Protein 8QTQ (pdb70)

Nearest PDB structures (foldseek):
  8qtq-assembly1_A  TM=9.210E-01  e=7.531E-05  synthetic construct
  4gwv-assembly1_A  TM=6.030E-01  e=1.404E-02  Homo sapiens
  7kkf-assembly1_A  TM=5.532E-01  e=3.356E-02  Saccharomyces cerevisiae
  8p4f-assembly1_O  TM=6.590E-01  e=4.285E-01  Homo sapiens
  8w8f-assembly1_b  TM=6.363E-01  e=5.239E-01  Homo sapiens

Radius of gyration: 8.98 Å; Cα contacts (8 Å, |Δi|>4): 57; chains: 1; bounding box: 25×16×12 Å

Sequence (34 aa):
PLPPGWEIRIESGSGRIYYYNSITKTTTWERPRLPLPPGWEIRIESGSGRIYYYNSITKTTTWERPRLPLPPGWEIRIESGSGRIYYYNSITKTTTWERPRLPLPPGWEIRIESGSGRIYYYNSITKTTTWERPRLPLPPGWEIRIESGSGRIYYYNSITKTTTWERPRL

Foldseek 3Di:
DPDPQWDWAAAPPVRAIWTARPVVRDTDHHDDPD

Solvent-accessible surface area: 2787 Å² total; per-residue (Å²): 74,126,64,152,14,34,83,111,117,113,33,98,72,51,48,124,82,31,45,94,11,77,114,98,154,64,56,29,139,15,107,31,181,144

Structure (mmCIF, N/CA/C/O backbone):
data_8QTQ
#
_entry.id   8QTQ
#
loop_
_atom_site.group_PDB
_atom_site.id
_atom_site.type_symbol
_atom_site.label_atom_id
_atom_site.label_alt_id
_atom_site.label_comp_id
_atom_site.label_asym_id
_atom_site.label_entity_id
_atom_site.label_seq_id
_atom_site.pdbx_PDB_ins_code
_atom_site.Cartn_x
_atom_site.Cartn_y
_atom_site.Cartn_z
_atom_site.occupancy
_atom_site.B_iso_or_equiv
_atom_site.auth_seq_id
_atom_site.auth_comp_id
_atom_site.auth_asym_id
_atom_site.auth_atom_id
_atom_site.pdbx_PDB_model_num
ATOM 1 N N . PRO A 1 1 ? 3.588 7.741 0.190 1.00 2.24 1 PRO A N 1
ATOM 2 C CA . PRO A 1 1 ? 4.486 8.186 -0.878 1.00 1.83 1 PRO A CA 1
ATOM 3 C C . PRO A 1 1 ? 4.437 7.186 -2.023 1.00 1.94 1 PRO A C 1
ATOM 4 O O . PRO A 1 1 ? 3.605 6.277 -2.016 1.00 2.71 1 PRO A O 1
ATOM 17 N N . LEU A 1 2 ? 5.360 7.309 -2.968 1.00 1.95 2 LEU A N 1
ATOM 18 C CA . LEU A 1 2 ? 5.421 6.383 -4.098 1.00 2.73 2 LEU A CA 1
ATOM 19 C C . LEU A 1 2 ? 6.837 6.212 -4.661 1.00 2.42 2 LEU A C 1
ATOM 20 O O . LEU A 1 2 ? 7.037 6.344 -5.867 1.00 2.80 2 LEU A O 1
ATOM 36 N N . PRO A 1 3 ? 7.849 5.921 -3.816 1.00 2.28 3 PRO A N 1
ATOM 37 C CA . PRO A 1 3 ? 9.188 5.611 -4.309 1.00 2.47 3 PRO A CA 1
ATOM 38 C C . PRO A 1 3 ? 9.215 4.202 -4.898 1.00 1.97 3 PRO A C 1
ATOM 39 O O . PRO A 1 3 ? 8.257 3.443 -4.716 1.00 2.29 3 PRO A O 1
ATOM 50 N N . PRO A 1 4 ? 10.300 3.817 -5.592 1.00 1.81 4 PRO A N 1
ATOM 51 C CA . PRO A 1 4 ? 10.436 2.473 -6.172 1.00 2.00 4 PRO A CA 1
ATOM 52 C C . PRO A 1 4 ? 10.617 1.381 -5.106 1.00 1.54 4 PRO A C 1
ATOM 53 O O . PRO A 1 4 ? 11.347 0.413 -5.314 1.00 2.26 4 PRO A O 1
ATOM 64 N N . GLY A 1 5 ? 9.930 1.542 -3.980 1.00 0.82 5 GLY A N 1
ATOM 65 C CA . GLY A 1 5 ? 9.999 0.574 -2.901 1.00 0.50 5 GLY A CA 1
ATOM 66 C C . GLY A 1 5 ? 8.637 0.001 -2.563 1.00 0.39 5 GLY A C 1
ATOM 67 O O . GLY A 1 5 ? 8.541 -1.041 -1.917 1.00 0.44 5 GLY A O 1
ATOM 71 N N . TRP A 1 6 ? 7.583 0.699 -2.969 1.00 0.43 6 TRP A N 1
ATOM 72 C CA . TRP A 1 6 ? 6.230 0.226 -2.747 1.00 0.37 6 TRP A CA 1
ATOM 73 C C . TRP A 1 6 ? 5.833 -0.732 -3.870 1.00 0.31 6 TRP A C 1
ATOM 74 O O . TRP A 1 6 ? 6.340 -0.629 -4.987 1.00 0.34 6 TRP A O 1
ATOM 95 N N . GLU A 1 7 ? 4.923 -1.644 -3.571 1.00 0.26 7 GLU A N 1
ATOM 96 C CA . GLU A 1 7 ? 4.439 -2.612 -4.547 1.00 0.26 7 GLU A CA 1
ATOM 97 C C . GLU A 1 7 ? 2.914 -2.552 -4.586 1.00 0.22 7 GLU A C 1
ATOM 98 O O . GLU A 1 7 ? 2.279 -2.263 -3.575 1.00 0.23 7 GLU A O 1
ATOM 110 N N . ILE A 1 8 ? 2.328 -2.833 -5.738 1.00 0.23 8 ILE A N 1
ATOM 111 C CA . ILE A 1 8 ? 0.892 -2.657 -5.913 1.00 0.23 8 ILE A CA 1
ATOM 112 C C . ILE A 1 8 ? 0.093 -3.890 -5.494 1.00 0.25 8 ILE A C 1
ATOM 113 O O . ILE A 1 8 ? 0.223 -4.970 -6.076 1.00 0.33 8 ILE A O 1
ATOM 129 N N . ARG A 1 9 ? -0.699 -3.725 -4.443 1.00 0.22 9 ARG A N 1
ATOM 130 C CA . ARG A 1 9 ? -1.619 -4.752 -3.972 1.00 0.28 9 ARG A CA 1
ATOM 131 C C . ARG A 1 9 ? -2.995 -4.131 -3.782 1.00 0.25 9 ARG A C 1
ATOM 132 O O . ARG A 1 9 ? -3.087 -2.986 -3.380 1.00 0.38 9 ARG A O 1
ATOM 153 N N . ILE A 1 10 ? -4.067 -4.850 -4.037 1.00 0.33 10 ILE A N 1
ATOM 154 C CA . ILE A 1 10 ? -5.379 -4.277 -3.784 1.00 0.33 10 ILE A CA 1
ATOM 155 C C . ILE A 1 10 ? -5.924 -4.854 -2.482 1.00 0.34 10 ILE A C 1
ATOM 156 O O . ILE A 1 10 ? -5.683 -6.024 -2.182 1.00 0.38 10 ILE A O 1
ATOM 172 N N . GLU A 1 11 ? -6.634 -4.047 -1.695 1.00 0.34 11 GLU A N 1
ATOM 173 C CA . GLU A 1 11 ? -7.176 -4.548 -0.445 1.00 0.40 11 GLU A CA 1
ATOM 174 C C . GLU A 1 11 ? -8.625 -4.982 -0.626 1.00 0.60 11 GLU A C 1
ATOM 175 O O . GLU A 1 11 ? -9.437 -4.272 -1.226 1.00 0.76 11 GLU A O 1
ATOM 187 N N . SER A 1 12 ? -8.931 -6.146 -0.088 1.00 0.74 12 SER A N 1
ATOM 188 C CA . SER A 1 12 ? -10.262 -6.717 -0.171 1.00 1.04 12 SER A CA 1
ATOM 189 C C . SER A 1 12 ? -11.147 -6.172 0.948 1.00 1.11 12 SER A C 1
ATOM 190 O O . SER A 1 12 ? -10.903 -6.424 2.130 1.00 1.84 12 SER A O 1
ATOM 198 N N . GLY A 1 13 ? -12.151 -5.400 0.570 1.00 1.38 13 GLY A N 1
ATOM 199 C CA . GLY A 1 13 ? -13.036 -4.800 1.544 1.00 1.98 13 GLY A CA 1
ATOM 200 C C . GLY A 1 13 ? -13.695 -3.567 0.986 1.00 1.63 13 GLY A C 1
ATOM 201 O O . GLY A 1 13 ? -14.885 -3.568 0.680 1.00 1.77 13 GLY A O 1
ATOM 205 N N . SER A 1 14 ? -12.915 -2.515 0.837 1.00 1.41 14 SER A N 1
ATOM 206 C CA . SER A 1 14 ? -13.410 -1.285 0.259 1.00 1.32 14 SER A CA 1
ATOM 207 C C . SER A 1 14 ? -13.205 -1.301 -1.247 1.00 1.13 14 SER A C 1
ATOM 208 O O . SER A 1 14 ? -13.962 -0.691 -2.000 1.00 1.30 14 SER A O 1
ATOM 216 N N . GLY A 1 15 ? -12.166 -2.010 -1.675 1.00 1.10 15 GLY A N 1
ATOM 217 C CA . GLY A 1 15 ? -11.878 -2.145 -3.089 1.00 1.26 15 GLY A CA 1
ATOM 218 C C . GLY A 1 15 ? -10.853 -1.150 -3.595 1.00 1.05 15 GLY A C 1
ATOM 219 O O . GLY A 1 15 ? -10.748 -0.929 -4.802 1.00 1.14 15 GLY A O 1
ATOM 223 N N . ARG A 1 16 ? -10.113 -0.516 -2.693 1.00 0.80 16 ARG A N 1
ATOM 224 C CA . ARG A 1 16 ? -9.083 0.420 -3.113 1.00 0.65 16 ARG A CA 1
ATOM 225 C C . ARG A 1 16 ? -7.736 -0.286 -3.155 1.00 0.48 16 ARG A C 1
ATOM 226 O O . ARG A 1 16 ? -7.508 -1.258 -2.428 1.00 0.48 16 ARG A O 1
ATOM 247 N N . ILE A 1 17 ? -6.852 0.191 -4.012 1.00 0.44 17 ILE A N 1
ATOM 248 C CA . ILE A 1 17 ? -5.531 -0.392 -4.142 1.00 0.31 17 ILE A CA 1
ATOM 249 C C . ILE A 1 17 ? -4.593 0.207 -3.095 1.00 0.21 17 ILE A C 1
ATOM 250 O O . ILE A 1 17 ? -4.694 1.388 -2.766 1.00 0.29 17 ILE A O 1
ATOM 266 N N . TYR A 1 18 ? -3.697 -0.615 -2.567 1.00 0.13 18 TYR A N 1
ATOM 267 C CA . TYR A 1 18 ? -2.721 -0.177 -1.586 1.00 0.11 18 TYR A CA 1
ATOM 268 C C . TYR A 1 18 ? -1.330 -0.601 -2.011 1.00 0.11 18 TYR A C 1
ATOM 269 O O . TYR A 1 18 ? -1.148 -1.252 -3.040 1.00 0.12 18 TYR A O 1
ATOM 287 N N . TYR A 1 19 ? -0.343 -0.177 -1.257 1.00 0.16 19 TYR A N 1
ATOM 288 C CA . TYR A 1 19 ? 1.029 -0.457 -1.606 1.00 0.19 19 TYR A CA 1
ATOM 289 C C . TYR A 1 19 ? 1.731 -1.192 -0.476 1.00 0.20 19 TYR A C 1
ATOM 290 O O . TYR A 1 19 ? 1.395 -1.023 0.698 1.00 0.21 19 TYR A O 1
ATOM 308 N N . TYR A 1 20 ? 2.665 -2.052 -0.853 1.00 0.21 20 TYR A N 1
ATOM 309 C CA . TYR A 1 20 ? 3.415 -2.866 0.094 1.00 0.21 20 TYR A CA 1
ATOM 310 C C . TYR A 1 20 ? 4.899 -2.526 -0.020 1.00 0.22 20 TYR A C 1
ATOM 311 O O . TYR A 1 20 ? 5.493 -2.658 -1.087 1.00 0.28 20 TYR A O 1
ATOM 329 N N . ASN A 1 21 ? 5.491 -2.082 1.074 1.00 0.22 21 ASN A N 1
ATOM 330 C CA . ASN A 1 21 ? 6.901 -1.724 1.070 1.00 0.25 21 ASN A CA 1
ATOM 331 C C . ASN A 1 21 ? 7.706 -2.858 1.673 1.00 0.21 21 ASN A C 1
ATOM 332 O O . ASN A 1 21 ? 7.781 -2.993 2.894 1.00 0.31 21 ASN A O 1
ATOM 343 N N . SER A 1 22 ? 8.294 -3.681 0.822 1.00 0.33 22 SER A N 1
ATOM 344 C CA . SER A 1 22 ? 9.040 -4.850 1.277 1.00 0.44 22 SER A CA 1
ATOM 345 C C . SER A 1 22 ? 10.389 -4.459 1.890 1.00 0.44 22 SER A C 1
ATOM 346 O O . SER A 1 22 ? 11.068 -5.290 2.493 1.00 0.68 22 SER A O 1
ATOM 354 N N . ILE A 1 23 ? 10.767 -3.190 1.749 1.00 0.38 23 ILE A N 1
ATOM 355 C CA . ILE A 1 23 ? 12.032 -2.705 2.295 1.00 0.43 23 ILE A CA 1
ATOM 356 C C . ILE A 1 23 ? 11.941 -2.584 3.808 1.00 0.46 23 ILE A C 1
ATOM 357 O O . ILE A 1 23 ? 12.623 -3.297 4.543 1.00 0.58 23 ILE A O 1
ATOM 373 N N . THR A 1 24 ? 11.052 -1.709 4.259 1.00 0.50 24 THR A N 1
ATOM 374 C CA . THR A 1 24 ? 10.847 -1.471 5.677 1.00 0.67 24 THR A CA 1
ATOM 375 C C . THR A 1 24 ? 9.785 -2.418 6.223 1.00 0.57 24 THR A C 1
ATOM 376 O O . THR A 1 24 ? 9.478 -2.398 7.416 1.00 0.73 24 THR A O 1
ATOM 387 N N . LYS A 1 25 ? 9.198 -3.204 5.319 1.00 0.39 25 LYS A N 1
ATOM 388 C CA . LYS A 1 25 ? 8.150 -4.1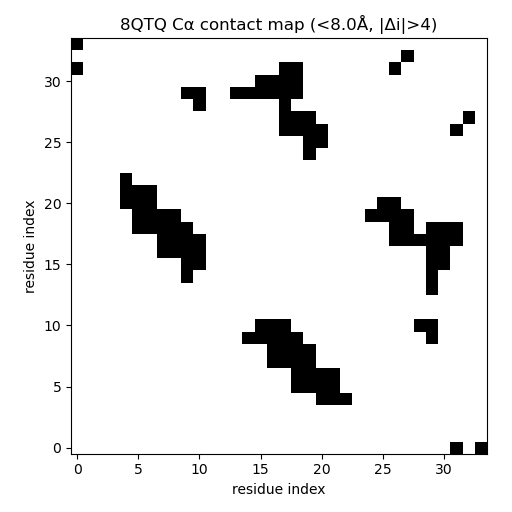76 5.661 1.00 0.41 25 LYS A CA 1
ATOM 389 C C . LYS A 1 25 ? 6.867 -3.469 6.097 1.00 0.38 25 LYS A C 1
ATOM 390 O O . LYS A 1 25 ? 6.046 -4.033 6.824 1.00 0.49 25 LYS A O 1
ATOM 409 N N . THR A 1 26 ? 6.667 -2.261 5.592 1.00 0.32 26 THR A N 1
ATOM 410 C CA . THR A 1 26 ? 5.488 -1.487 5.926 1.00 0.35 26 THR A CA 1
ATOM 411 C C . THR A 1 26 ? 4.407 -1.691 4.868 1.00 0.28 26 THR A C 1
ATOM 412 O O . THR A 1 26 ? 4.694 -1.735 3.673 1.00 0.30 26 THR A O 1
ATOM 423 N N . THR A 1 27 ? 3.172 -1.835 5.319 1.00 0.26 27 THR A N 1
ATOM 424 C CA . THR A 1 27 ? 2.035 -2.032 4.430 1.00 0.22 27 THR A CA 1
ATOM 425 C C . THR A 1 27 ? 0.835 -1.265 4.991 1.00 0.22 27 THR A C 1
ATOM 426 O O . THR A 1 27 ? 0.830 -0.929 6.176 1.00 0.28 27 THR A O 1
ATOM 437 N N . THR A 1 28 ? -0.151 -0.944 4.158 1.00 0.22 28 THR A N 1
ATOM 438 C CA . THR A 1 28 ? -1.283 -0.157 4.630 1.00 0.24 28 THR A CA 1
ATOM 439 C C . THR A 1 28 ? -2.573 -0.378 3.827 1.00 0.31 28 THR A C 1
ATOM 440 O O . THR A 1 28 ? -2.589 -0.227 2.614 1.00 0.64 28 THR A O 1
ATOM 451 N N . TRP A 1 29 ? -3.593 -0.878 4.532 1.00 0.28 29 TRP A N 1
ATOM 452 C CA . TRP A 1 29 ? -4.962 -1.010 4.035 1.00 0.43 29 TRP A CA 1
ATOM 453 C C . TRP A 1 29 ? -5.361 0.137 3.109 1.00 0.29 29 TRP A C 1
ATOM 454 O O . TRP A 1 29 ? -5.457 1.279 3.555 1.00 0.33 29 TRP A O 1
ATOM 475 N N . GLU A 1 30 ? -5.659 -0.210 1.853 1.00 0.28 30 GLU A N 1
ATOM 476 C CA . GLU A 1 30 ? -6.077 0.736 0.805 1.00 0.33 30 GLU A CA 1
ATOM 477 C C . GLU A 1 30 ? -5.275 2.059 0.801 1.00 0.42 30 GLU A C 1
ATOM 478 O O . GLU A 1 30 ? -5.543 2.983 1.576 1.00 1.08 30 GLU A O 1
ATOM 490 N N . ARG A 1 31 ? -4.370 2.177 -0.182 1.00 0.35 31 ARG A N 1
ATOM 491 C CA . ARG A 1 31 ? -3.504 3.347 -0.342 1.00 0.39 31 ARG A CA 1
ATOM 492 C C . ARG A 1 31 ? -2.607 3.599 0.883 1.00 0.55 31 ARG A C 1
ATOM 493 O O . ARG A 1 31 ? -2.827 3.046 1.957 1.00 0.99 31 ARG A O 1
ATOM 514 N N . PRO A 1 32 ? -1.532 4.387 0.718 1.00 0.40 32 PRO A N 1
ATOM 515 C CA . PRO A 1 32 ? -0.656 4.760 1.815 1.00 0.53 32 PRO A CA 1
ATOM 516 C C . PRO A 1 32 ? -1.157 6.029 2.497 1.00 0.49 32 PRO A C 1
ATOM 517 O O . PRO A 1 32 ? -1.310 7.065 1.855 1.00 0.80 32 PRO A O 1
ATOM 528 N N . ARG A 1 33 ? -1.405 5.952 3.798 1.00 0.99 33 ARG A N 1
ATOM 529 C CA . ARG A 1 33 ? -1.955 7.082 4.544 1.00 1.21 33 ARG A CA 1
ATOM 530 C C . ARG A 1 33 ? -0.858 8.082 4.927 1.00 1.62 33 ARG A C 1
ATOM 531 O O . ARG A 1 33 ? -1.000 8.859 5.875 1.00 1.98 33 ARG A O 1
ATOM 552 N N . LEU A 1 34 ? 0.195 8.113 4.128 1.00 2.23 34 LEU A N 1
ATOM 553 C CA . LEU A 1 34 ? 1.320 9.003 4.371 1.00 3.33 34 LEU A CA 1
ATOM 554 C C . LEU A 1 34 ? 1.811 9.584 3.050 1.00 4.07 34 LEU A C 1
ATOM 555 O O . LEU A 1 34 ? 1.883 10.823 2.936 1.00 4.60 34 LEU A O 1
ATOM 571 N N . PRO A 1 1 ? 2.751 6.289 -1.529 1.00 2.24 1 PRO A N 2
ATOM 572 C CA . PRO A 1 1 ? 3.866 6.561 -2.455 1.00 1.83 1 PRO A CA 2
ATOM 573 C C . PRO A 1 1 ? 4.152 5.323 -3.291 1.00 1.94 1 PRO A C 2
ATOM 574 O O . PRO A 1 1 ? 3.333 4.407 -3.347 1.00 2.71 1 PRO A O 2
ATOM 587 N N . LEU A 1 2 ? 5.339 5.278 -3.880 1.00 1.95 2 LEU A N 2
ATOM 588 C CA . LEU A 1 2 ? 5.742 4.166 -4.742 1.00 2.73 2 LEU A CA 2
ATOM 589 C C . LEU A 1 2 ? 7.275 4.028 -4.795 1.00 2.42 2 LEU A C 2
ATOM 590 O O . LEU A 1 2 ? 7.804 2.936 -4.574 1.00 2.80 2 LEU A O 2
ATOM 606 N N . PRO A 1 3 ? 8.007 5.143 -5.050 1.00 2.28 3 PRO A N 2
ATOM 607 C CA . PRO A 1 3 ? 9.483 5.188 -5.139 1.00 2.47 3 PRO A CA 2
ATOM 608 C C . PRO A 1 3 ? 10.259 4.291 -4.147 1.00 1.97 3 PRO A C 2
ATOM 609 O O . PRO A 1 3 ? 11.131 3.534 -4.580 1.00 2.29 3 PRO A O 2
ATOM 620 N N . PRO A 1 4 ? 9.983 4.345 -2.817 1.00 1.81 4 PRO A N 2
ATOM 621 C CA . PRO A 1 4 ? 10.771 3.601 -1.811 1.00 2.00 4 PRO A CA 2
ATOM 622 C C . PRO A 1 4 ? 10.567 2.086 -1.822 1.00 1.54 4 PRO A C 2
ATOM 623 O O . PRO A 1 4 ? 10.793 1.422 -0.812 1.00 2.26 4 PRO A O 2
ATOM 634 N N . GLY A 1 5 ? 10.165 1.538 -2.955 1.00 0.82 5 GLY A N 2
ATOM 635 C CA . GLY A 1 5 ? 10.011 0.103 -3.059 1.00 0.50 5 GLY A CA 2
ATOM 636 C C . GLY A 1 5 ? 8.607 -0.362 -2.766 1.00 0.39 5 GLY A C 2
ATOM 637 O O . GLY A 1 5 ? 8.402 -1.500 -2.336 1.00 0.44 5 GLY A O 2
ATOM 641 N N . TRP A 1 6 ? 7.649 0.533 -2.934 1.00 0.43 6 TRP A N 2
ATOM 642 C CA . TRP A 1 6 ? 6.248 0.186 -2.763 1.00 0.37 6 TRP A CA 2
ATOM 643 C C . TRP A 1 6 ? 5.797 -0.722 -3.918 1.00 0.31 6 TRP A C 2
ATOM 644 O O . TRP A 1 6 ? 6.291 -0.602 -5.039 1.00 0.34 6 TRP A O 2
ATOM 665 N N . GLU A 1 7 ? 4.859 -1.618 -3.640 1.00 0.26 7 GLU A N 2
ATOM 666 C CA . GLU A 1 7 ? 4.347 -2.550 -4.646 1.00 0.26 7 GLU A CA 2
ATOM 667 C C . GLU A 1 7 ? 2.826 -2.451 -4.715 1.00 0.22 7 GLU A C 2
ATOM 668 O O . GLU A 1 7 ? 2.188 -2.125 -3.720 1.00 0.23 7 GLU A O 2
ATOM 680 N N . ILE A 1 8 ? 2.240 -2.761 -5.870 1.00 0.23 8 ILE A N 2
ATOM 681 C CA . ILE A 1 8 ? 0.801 -2.579 -6.058 1.00 0.23 8 ILE A CA 2
ATOM 682 C C . ILE A 1 8 ? 0.007 -3.822 -5.642 1.00 0.25 8 ILE A C 2
ATOM 683 O O . ILE A 1 8 ? 0.108 -4.882 -6.266 1.00 0.33 8 ILE A O 2
ATOM 699 N N . ARG A 1 9 ? -0.771 -3.682 -4.575 1.00 0.22 9 ARG A N 2
ATOM 700 C CA . ARG A 1 9 ? -1.676 -4.732 -4.111 1.00 0.28 9 ARG A CA 2
ATOM 701 C C . ARG A 1 9 ? -3.052 -4.118 -3.863 1.00 0.25 9 ARG A C 2
ATOM 702 O O . ARG A 1 9 ? -3.164 -2.910 -3.771 1.00 0.38 9 ARG A O 2
ATOM 723 N N . ILE A 1 10 ? -4.107 -4.906 -3.757 1.00 0.33 10 ILE A N 2
ATOM 724 C CA . ILE A 1 10 ? -5.433 -4.309 -3.600 1.00 0.33 10 ILE A CA 2
ATOM 725 C C . ILE A 1 10 ? -6.083 -4.731 -2.278 1.00 0.34 10 ILE A C 2
ATOM 726 O O . ILE A 1 10 ? -5.870 -5.847 -1.804 1.00 0.38 10 ILE A O 2
ATOM 742 N N . GLU A 1 11 ? -6.856 -3.824 -1.668 1.00 0.34 11 GLU A N 2
ATOM 743 C CA . GLU A 1 11 ? -7.573 -4.138 -0.436 1.00 0.40 11 GLU A CA 2
ATOM 744 C C . GLU A 1 11 ? -9.051 -4.322 -0.763 1.00 0.60 11 GLU A C 2
ATOM 745 O O . GLU A 1 11 ? -9.719 -3.393 -1.222 1.00 0.76 11 GLU A O 2
ATOM 757 N N . SER A 1 12 ? -9.565 -5.503 -0.458 1.00 0.74 12 SER A N 2
ATOM 758 C CA . SER A 1 12 ? -10.936 -5.859 -0.793 1.00 1.04 12 SER A CA 2
ATOM 759 C C . SER A 1 12 ? -11.923 -5.254 0.205 1.00 1.11 12 SER A C 2
ATOM 760 O O . SER A 1 12 ? -13.131 -5.221 -0.042 1.00 1.84 12 SER A O 2
ATOM 768 N N . GLY A 1 13 ? -11.401 -4.787 1.335 1.00 1.38 13 GLY A N 2
ATOM 769 C CA . GLY A 1 13 ? -12.240 -4.180 2.353 1.00 1.98 13 GLY A CA 2
ATOM 770 C C . GLY A 1 13 ? -12.794 -2.833 1.932 1.00 1.63 13 GLY A C 2
ATOM 771 O O . GLY A 1 13 ? -14.009 -2.658 1.811 1.00 1.77 13 GLY A O 2
ATOM 775 N N . SER A 1 14 ? -11.901 -1.881 1.707 1.00 1.41 14 SER A N 2
ATOM 776 C CA . SER A 1 14 ? -12.293 -0.531 1.328 1.00 1.32 14 SER A CA 2
ATOM 777 C C . SER A 1 14 ? -12.486 -0.432 -0.181 1.00 1.13 14 SER A C 2
ATOM 778 O O . SER A 1 14 ? -13.129 0.490 -0.683 1.00 1.30 14 SER A O 2
ATOM 786 N N . GLY A 1 15 ? -11.925 -1.386 -0.904 1.00 1.10 15 GLY A N 2
ATOM 787 C CA . GLY A 1 15 ? -12.042 -1.380 -2.351 1.00 1.26 15 GLY A CA 2
ATOM 788 C C . GLY A 1 15 ? -10.987 -0.519 -3.024 1.00 1.05 15 GLY A C 2
ATOM 789 O O . GLY A 1 15 ? -10.988 -0.371 -4.247 1.00 1.14 15 GLY A O 2
ATOM 793 N N . ARG A 1 16 ? -10.107 0.083 -2.231 1.00 0.80 16 ARG A N 2
ATOM 794 C CA . ARG A 1 16 ? -9.031 0.894 -2.777 1.00 0.65 16 ARG A CA 2
ATOM 795 C C . ARG A 1 16 ? -7.768 0.048 -2.924 1.00 0.48 16 ARG A C 2
ATOM 796 O O . ARG A 1 16 ? -7.591 -0.949 -2.219 1.00 0.48 16 ARG A O 2
ATOM 817 N N . ILE A 1 17 ? -6.908 0.427 -3.854 1.00 0.44 17 ILE A N 2
ATOM 818 C CA . ILE A 1 17 ? -5.657 -0.281 -4.068 1.00 0.31 17 ILE A CA 2
ATOM 819 C C . ILE A 1 17 ? -4.614 0.239 -3.087 1.00 0.21 17 ILE A C 2
ATOM 820 O O . ILE A 1 17 ? -4.588 1.432 -2.796 1.00 0.29 17 ILE A O 2
ATOM 836 N N . TYR A 1 18 ? -3.757 -0.647 -2.595 1.00 0.13 18 TYR A N 2
ATOM 837 C CA . TYR A 1 18 ? -2.744 -0.266 -1.626 1.00 0.11 18 TYR A CA 2
ATOM 838 C C . TYR A 1 18 ? -1.363 -0.665 -2.090 1.00 0.11 18 TYR A C 2
ATOM 839 O O . TYR A 1 18 ? -1.193 -1.302 -3.127 1.00 0.12 18 TYR A O 2
ATOM 857 N N . TYR A 1 19 ? -0.376 -0.260 -1.324 1.00 0.16 19 TYR A N 2
ATOM 858 C CA . TYR A 1 19 ? 0.994 -0.501 -1.683 1.00 0.19 19 TYR A CA 2
ATOM 859 C C . TYR A 1 19 ? 1.698 -1.251 -0.554 1.00 0.20 19 TYR A C 2
ATOM 860 O O . TYR A 1 19 ? 1.390 -1.044 0.622 1.00 0.21 19 TYR A O 2
ATOM 878 N N . TYR A 1 20 ? 2.593 -2.156 -0.923 1.00 0.21 20 TYR A N 2
ATOM 879 C CA . TYR A 1 20 ? 3.323 -2.971 0.042 1.00 0.21 20 TYR A CA 2
ATOM 880 C C . TYR A 1 20 ? 4.808 -2.677 -0.078 1.00 0.22 20 TYR A C 2
ATOM 881 O O . TYR A 1 20 ? 5.381 -2.764 -1.159 1.00 0.28 20 TYR A O 2
ATOM 899 N N . ASN A 1 21 ? 5.430 -2.296 1.024 1.00 0.22 21 ASN A N 2
ATOM 900 C CA . ASN A 1 21 ? 6.842 -1.964 1.002 1.00 0.25 21 ASN A CA 2
ATOM 901 C C . ASN A 1 21 ? 7.674 -3.104 1.574 1.00 0.21 21 ASN A C 2
ATOM 902 O O . ASN A 1 21 ? 7.533 -3.464 2.743 1.00 0.31 21 ASN A O 2
ATOM 913 N N . SER A 1 22 ? 8.561 -3.650 0.754 1.00 0.33 22 SER A N 2
ATOM 914 C CA . SER A 1 22 ? 9.387 -4.781 1.158 1.00 0.44 22 SER A CA 2
ATOM 915 C C . SER A 1 22 ? 10.691 -4.325 1.815 1.00 0.44 22 SER A C 2
ATOM 916 O O . SER A 1 22 ? 11.462 -5.141 2.323 1.00 0.68 22 SER A O 2
ATOM 924 N N . ILE A 1 23 ? 10.928 -3.023 1.809 1.00 0.38 23 ILE A N 2
ATOM 925 C CA . ILE A 1 23 ? 12.132 -2.456 2.392 1.00 0.43 23 ILE A CA 2
ATOM 926 C C . ILE A 1 23 ? 11.946 -2.212 3.886 1.00 0.46 23 ILE A C 2
ATOM 927 O O . ILE A 1 23 ? 12.682 -2.756 4.711 1.00 0.58 23 ILE A O 2
ATOM 943 N N . THR A 1 24 ? 10.941 -1.416 4.230 1.00 0.50 24 THR A N 2
ATOM 944 C CA . THR A 1 24 ? 10.664 -1.095 5.621 1.00 0.67 24 THR A CA 2
ATOM 945 C C . THR A 1 24 ? 9.696 -2.106 6.237 1.00 0.57 24 THR A C 2
ATOM 946 O O . THR A 1 24 ? 9.423 -2.063 7.439 1.00 0.73 24 THR A O 2
ATOM 957 N N . LYS A 1 25 ? 9.171 -3.007 5.395 1.00 0.39 25 LYS A N 2
ATOM 958 C CA . LYS A 1 25 ? 8.250 -4.059 5.836 1.00 0.41 25 LYS A CA 2
ATOM 959 C C . LYS A 1 25 ? 6.949 -3.466 6.374 1.00 0.38 25 LYS A C 2
ATOM 960 O O . LYS A 1 25 ? 6.189 -4.134 7.075 1.00 0.49 25 LYS A O 2
ATOM 979 N N . THR A 1 26 ? 6.679 -2.224 6.005 1.00 0.32 26 THR A N 2
ATOM 980 C CA . THR A 1 26 ? 5.470 -1.548 6.434 1.00 0.35 26 THR A CA 2
ATOM 981 C C . THR A 1 26 ? 4.428 -1.620 5.325 1.00 0.28 26 T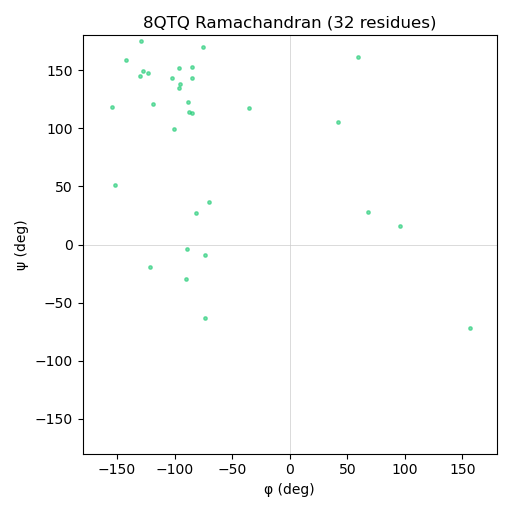HR A C 2
ATOM 982 O O . THR A 1 26 ? 4.756 -1.504 4.143 1.00 0.30 26 THR A O 2
ATOM 993 N N . THR A 1 27 ? 3.191 -1.868 5.701 1.00 0.26 27 THR A N 2
ATOM 994 C CA . THR A 1 27 ? 2.115 -1.974 4.742 1.00 0.22 27 THR A CA 2
ATOM 995 C C . THR A 1 27 ? 0.837 -1.410 5.340 1.00 0.22 27 THR A C 2
ATOM 996 O O . THR A 1 27 ? 0.702 -1.318 6.561 1.00 0.28 27 THR A O 2
ATOM 1007 N N . THR A 1 28 ? -0.040 -0.940 4.478 1.00 0.22 28 THR A N 2
ATOM 1008 C CA . THR A 1 28 ? -1.301 -0.374 4.901 1.00 0.24 28 THR A CA 2
ATOM 1009 C C . THR A 1 28 ? -2.364 -0.708 3.872 1.00 0.31 28 THR A C 2
ATOM 1010 O O . THR A 1 28 ? -2.104 -0.617 2.676 1.00 0.64 28 THR A O 2
ATOM 1021 N N . TRP A 1 29 ? -3.510 -1.208 4.319 1.00 0.28 29 TRP A N 2
ATOM 1022 C CA . TRP A 1 29 ? -4.578 -1.524 3.401 1.00 0.43 29 TRP A CA 2
ATOM 1023 C C . TRP A 1 29 ? -5.099 -0.242 2.761 1.00 0.29 29 TRP A C 2
ATOM 1024 O O . TRP A 1 29 ? -5.178 0.801 3.418 1.00 0.33 29 TRP A O 2
ATOM 1045 N N . GLU A 1 30 ? -5.400 -0.346 1.465 1.00 0.28 30 GLU A N 2
ATOM 1046 C CA . GLU A 1 30 ? -5.753 0.778 0.587 1.00 0.33 30 GLU A CA 2
ATOM 1047 C C . GLU A 1 30 ? -4.664 1.868 0.605 1.00 0.42 30 GLU A C 2
ATOM 1048 O O . GLU A 1 30 ? -3.731 1.817 1.407 1.00 1.08 30 GLU A O 2
ATOM 1060 N N . ARG A 1 31 ? -4.697 2.715 -0.422 1.00 0.35 31 ARG A N 2
ATOM 1061 C CA . ARG A 1 31 ? -3.743 3.817 -0.604 1.00 0.39 31 ARG A CA 2
ATOM 1062 C C . ARG A 1 31 ? -3.200 4.386 0.713 1.00 0.55 31 ARG A C 2
ATOM 1063 O O . ARG A 1 31 ? -3.951 4.929 1.533 1.00 0.99 31 ARG A O 2
ATOM 1084 N N . PRO A 1 32 ? -1.866 4.257 0.908 1.00 0.40 32 PRO A N 2
ATOM 1085 C CA . PRO A 1 32 ? -1.154 4.760 2.087 1.00 0.53 32 PRO A CA 2
ATOM 1086 C C . PRO A 1 32 ? -1.433 6.236 2.330 1.00 0.49 32 PRO A C 2
ATOM 1087 O O . PRO A 1 32 ? -1.363 7.057 1.416 1.00 0.80 32 PRO A O 2
ATOM 1098 N N . ARG A 1 33 ? -1.741 6.566 3.574 1.00 0.99 33 ARG A N 2
ATOM 1099 C CA . ARG A 1 33 ? -2.054 7.939 3.955 1.00 1.21 33 ARG A CA 2
ATOM 1100 C C . ARG A 1 33 ? -0.775 8.718 4.273 1.00 1.62 33 ARG A C 2
ATOM 1101 O O . ARG A 1 33 ? -0.755 9.594 5.138 1.00 1.98 33 ARG A O 2
ATOM 1122 N N . LEU A 1 34 ? 0.269 8.424 3.515 1.00 2.23 34 LEU A N 2
ATOM 1123 C CA . LEU A 1 34 ? 1.567 9.053 3.683 1.00 3.33 34 LEU A CA 2
ATOM 1124 C C . LEU A 1 34 ? 2.241 9.149 2.320 1.00 4.07 34 LEU A C 2
ATOM 1125 O O . LEU A 1 34 ? 2.010 8.236 1.496 1.00 4.60 34 LEU A O 2
ATOM 1141 N N . PRO A 1 1 ? 4.746 7.984 -3.454 1.00 2.24 1 PRO A N 3
ATOM 11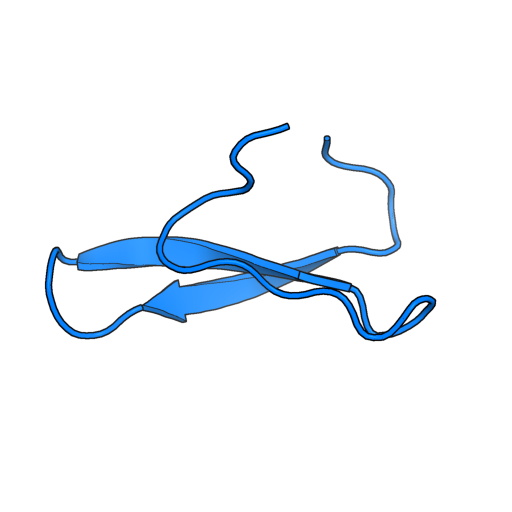42 C CA . PRO A 1 1 ? 5.620 8.155 -2.271 1.00 1.83 1 PRO A CA 3
ATOM 1143 C C . PRO A 1 1 ? 7.025 7.608 -2.535 1.00 1.94 1 PRO A C 3
ATOM 1144 O O . PRO A 1 1 ? 7.965 8.366 -2.761 1.00 2.71 1 PRO A O 3
ATOM 1157 N N . LEU A 1 2 ? 7.163 6.287 -2.506 1.00 1.95 2 LEU A N 3
ATOM 1158 C CA . LEU A 1 2 ? 8.452 5.650 -2.754 1.00 2.73 2 LEU A CA 3
ATOM 1159 C C . LEU A 1 2 ? 8.240 4.339 -3.511 1.00 2.42 2 LEU A C 3
ATOM 1160 O O . LEU A 1 2 ? 8.346 3.253 -2.939 1.00 2.80 2 LEU A O 3
ATOM 1176 N N . PRO A 1 3 ? 7.873 4.433 -4.795 1.00 2.28 3 PRO A N 3
ATOM 1177 C CA . PRO A 1 3 ? 7.577 3.269 -5.657 1.00 2.47 3 PRO A CA 3
ATOM 1178 C C . PRO A 1 3 ? 8.677 2.192 -5.714 1.00 1.97 3 PRO A C 3
ATOM 1179 O O . PRO A 1 3 ? 8.345 1.016 -5.815 1.00 2.29 3 PRO A O 3
ATOM 1190 N N . PRO A 1 4 ? 9.993 2.533 -5.662 1.00 1.81 4 PRO A N 3
ATOM 1191 C CA . PRO A 1 4 ? 11.053 1.511 -5.631 1.00 2.00 4 PRO A CA 3
ATOM 1192 C C . PRO A 1 4 ? 10.962 0.610 -4.401 1.00 1.54 4 PRO A C 3
ATOM 1193 O O . PRO A 1 4 ? 11.675 -0.389 -4.289 1.00 2.26 4 PRO A O 3
ATOM 1204 N N . GLY A 1 5 ? 10.082 0.9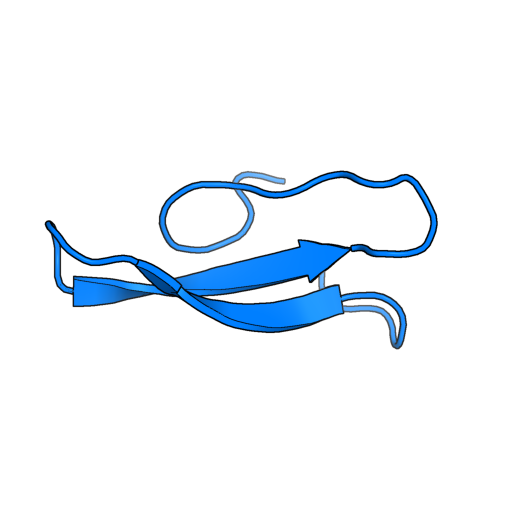69 -3.485 1.00 0.82 5 GLY A N 3
ATOM 1205 C CA . GLY A 1 5 ? 9.881 0.174 -2.295 1.00 0.50 5 GLY A CA 3
ATOM 1206 C C . GLY A 1 5 ? 8.463 -0.350 -2.198 1.00 0.39 5 GLY A C 3
ATOM 1207 O O . GLY A 1 5 ? 8.218 -1.372 -1.560 1.00 0.44 5 GLY A O 3
ATOM 1211 N N . TRP A 1 6 ? 7.534 0.355 -2.835 1.00 0.43 6 TRP A N 3
ATOM 1212 C CA . TRP A 1 6 ? 6.128 -0.023 -2.826 1.00 0.37 6 TRP A CA 3
ATOM 1213 C C . TRP A 1 6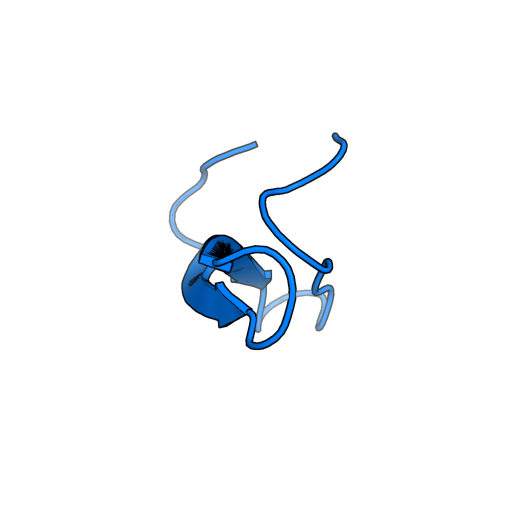 ? 5.810 -1.018 -3.941 1.00 0.31 6 TRP A C 3
ATOM 1214 O O . TRP A 1 6 ? 6.394 -0.967 -5.019 1.00 0.34 6 TRP A O 3
ATOM 1235 N N . GLU A 1 7 ? 4.879 -1.919 -3.666 1.00 0.26 7 GLU A N 3
ATOM 1236 C CA . GLU A 1 7 ? 4.390 -2.859 -4.663 1.00 0.26 7 GLU A CA 3
ATOM 1237 C C . GLU A 1 7 ? 2.873 -2.786 -4.697 1.00 0.22 7 GLU A C 3
ATOM 1238 O O . GLU A 1 7 ? 2.246 -2.469 -3.686 1.00 0.23 7 GLU A O 3
ATOM 1250 N N . ILE A 1 8 ? 2.282 -3.106 -5.833 1.00 0.23 8 ILE A N 3
ATOM 1251 C CA . ILE A 1 8 ? 0.849 -2.910 -6.008 1.00 0.23 8 ILE A CA 3
ATOM 1252 C C . ILE A 1 8 ? 0.016 -4.097 -5.519 1.00 0.25 8 ILE A C 3
ATOM 1253 O O . ILE A 1 8 ? 0.070 -5.190 -6.082 1.00 0.33 8 ILE A O 3
ATOM 1269 N N . ARG A 1 9 ? -0.779 -3.848 -4.481 1.00 0.22 9 ARG A N 3
ATOM 1270 C CA . ARG A 1 9 ? -1.717 -4.826 -3.932 1.00 0.28 9 ARG A CA 3
ATOM 1271 C C . ARG A 1 9 ? -3.096 -4.166 -3.869 1.00 0.25 9 ARG A C 3
ATOM 1272 O O . ARG A 1 9 ? -3.190 -2.948 -3.938 1.00 0.38 9 ARG A O 3
ATOM 1293 N N . ILE A 1 10 ? -4.170 -4.925 -3.735 1.00 0.33 10 ILE A N 3
ATOM 1294 C CA . ILE A 1 10 ? -5.486 -4.296 -3.671 1.00 0.33 10 ILE A CA 3
ATOM 1295 C C . ILE A 1 10 ? -6.212 -4.635 -2.371 1.00 0.34 10 ILE A C 3
ATOM 1296 O O . ILE A 1 10 ? -6.055 -5.732 -1.834 1.00 0.38 10 ILE A O 3
ATOM 1312 N N . GLU A 1 11 ? -6.974 -3.671 -1.846 1.00 0.34 11 GLU A N 3
ATOM 1313 C CA . GLU A 1 11 ? -7.803 -3.905 -0.674 1.00 0.40 11 GLU A CA 3
ATOM 1314 C C . GLU A 1 11 ? -9.258 -4.004 -1.114 1.00 0.60 11 GLU A C 3
ATOM 1315 O O . GLU A 1 11 ? -9.800 -3.069 -1.704 1.00 0.76 11 GLU A O 3
ATOM 1327 N N . SER A 1 12 ? -9.891 -5.120 -0.798 1.00 0.74 12 SER A N 3
ATOM 1328 C CA . SER A 1 12 ? -11.257 -5.369 -1.236 1.00 1.04 12 SER A CA 3
ATOM 1329 C C . SER A 1 12 ? -12.267 -4.782 -0.257 1.00 1.11 12 SER A C 3
ATOM 1330 O O . SER A 1 12 ? -13.443 -4.624 -0.591 1.00 1.84 12 SER A O 3
ATOM 1338 N N . GLY A 1 13 ? -11.810 -4.485 0.953 1.00 1.38 13 GLY A N 3
ATOM 1339 C CA . GLY A 1 13 ? -12.679 -3.902 1.952 1.00 1.98 13 GLY A CA 3
ATOM 1340 C C . GLY A 1 13 ? -13.323 -2.618 1.479 1.00 1.63 13 GLY A C 3
ATOM 1341 O O . GLY A 1 13 ? -14.530 -2.568 1.222 1.00 1.77 13 GLY A O 3
ATOM 1345 N N . SER A 1 14 ? -12.519 -1.582 1.327 1.00 1.41 14 SER A N 3
ATOM 1346 C CA . SER A 1 14 ? -13.022 -0.303 0.864 1.00 1.32 14 SER A CA 3
ATOM 1347 C C . SER A 1 14 ? -12.990 -0.234 -0.656 1.00 1.13 14 SER A C 3
ATOM 1348 O O . SER A 1 14 ? -13.710 0.558 -1.267 1.00 1.30 14 SER A O 3
ATOM 1356 N N . GLY A 1 15 ? -12.148 -1.062 -1.266 1.00 1.10 15 GLY A N 3
ATOM 1357 C CA . GLY A 1 15 ? -12.074 -1.107 -2.714 1.00 1.26 15 GLY A CA 3
ATOM 1358 C C . GLY A 1 15 ? -10.928 -0.295 -3.294 1.00 1.05 15 GLY A C 3
ATOM 1359 O O . GLY A 1 15 ? -10.758 -0.246 -4.512 1.00 1.14 15 GLY A O 3
ATOM 1363 N N . ARG A 1 16 ? -10.137 0.348 -2.444 1.00 0.80 16 ARG A N 3
ATOM 1364 C CA . ARG A 1 16 ? -9.020 1.134 -2.937 1.00 0.65 16 ARG A CA 3
ATOM 1365 C C . ARG A 1 16 ? -7.760 0.273 -2.979 1.00 0.48 16 ARG A C 3
ATOM 1366 O O . ARG A 1 16 ? -7.620 -0.685 -2.219 1.00 0.48 16 ARG A O 3
ATOM 1387 N N . ILE A 1 17 ? -6.856 0.609 -3.880 1.00 0.44 17 ILE A N 3
ATOM 1388 C CA . ILE A 1 17 ? -5.625 -0.149 -4.053 1.00 0.31 17 ILE A CA 3
ATOM 1389 C C . ILE A 1 17 ? -4.570 0.331 -3.058 1.00 0.21 17 ILE A C 3
ATOM 1390 O O . ILE A 1 17 ? -4.480 1.523 -2.782 1.00 0.29 17 ILE A O 3
ATOM 1406 N N . TYR A 1 18 ? -3.763 -0.591 -2.536 1.00 0.13 18 TYR A N 3
ATOM 1407 C CA . TYR A 1 18 ? -2.740 -0.239 -1.563 1.00 0.11 18 TYR A CA 3
ATOM 1408 C C . TYR A 1 18 ? -1.387 -0.765 -1.982 1.00 0.11 18 TYR A C 3
ATOM 1409 O O . TYR A 1 18 ? -1.252 -1.438 -3.000 1.00 0.12 18 TYR A O 3
ATOM 1427 N N . TYR A 1 19 ? -0.372 -0.412 -1.229 1.00 0.16 19 TYR A N 3
ATOM 1428 C CA . TYR A 1 19 ? 0.966 -0.790 -1.599 1.00 0.19 19 TYR A CA 3
ATOM 1429 C C . TYR A 1 19 ? 1.656 -1.538 -0.472 1.00 0.20 19 TYR A C 3
ATOM 1430 O O . TYR A 1 19 ? 1.323 -1.372 0.705 1.00 0.21 19 TYR A O 3
ATOM 1448 N N . TYR A 1 20 ? 2.621 -2.353 -0.849 1.00 0.21 20 TYR A N 3
ATOM 1449 C CA . TYR A 1 20 ? 3.388 -3.148 0.093 1.00 0.21 20 TYR A CA 3
ATOM 1450 C C . TYR A 1 20 ? 4.848 -2.731 -0.002 1.00 0.22 20 TYR A C 3
ATOM 1451 O O . TYR A 1 20 ? 5.447 -2.820 -1.068 1.00 0.28 20 TYR A O 3
ATOM 1469 N N . ASN A 1 21 ? 5.413 -2.257 1.097 1.00 0.22 21 ASN A N 3
ATOM 1470 C CA . ASN A 1 21 ? 6.789 -1.785 1.071 1.00 0.25 21 ASN A CA 3
ATOM 1471 C C . ASN A 1 21 ? 7.735 -2.886 1.504 1.00 0.21 21 ASN A C 3
ATOM 1472 O O . ASN A 1 21 ? 7.644 -3.387 2.620 1.00 0.31 21 ASN A O 3
ATOM 1483 N N . SER A 1 22 ? 8.645 -3.249 0.621 1.00 0.33 22 SER A N 3
ATOM 1484 C CA . SER A 1 22 ? 9.595 -4.317 0.888 1.00 0.44 22 SER A CA 3
ATOM 1485 C C . SER A 1 22 ? 10.848 -3.794 1.593 1.00 0.44 22 SER A C 3
ATOM 1486 O O . SER A 1 22 ? 11.636 -4.568 2.134 1.00 0.68 22 SER A O 3
ATOM 1494 N N . ILE A 1 23 ? 10.994 -2.476 1.634 1.00 0.38 23 ILE A N 3
ATOM 1495 C CA . ILE A 1 23 ? 12.155 -1.858 2.259 1.00 0.43 23 ILE A CA 3
ATOM 1496 C C . ILE A 1 23 ? 11.942 -1.724 3.763 1.00 0.46 23 ILE A C 3
ATOM 1497 O O . ILE A 1 23 ? 12.721 -2.247 4.561 1.00 0.58 23 ILE A O 3
ATOM 1513 N N . THR A 1 24 ? 10.859 -1.061 4.149 1.00 0.50 24 THR A N 3
ATOM 1514 C CA . THR A 1 24 ? 10.545 -0.865 5.557 1.00 0.67 24 THR A CA 3
ATOM 1515 C C . THR A 1 24 ? 9.683 -2.010 6.072 1.00 0.57 24 THR A C 3
ATOM 1516 O O . THR A 1 24 ? 9.411 -2.111 7.273 1.00 0.73 24 THR A O 3
ATOM 1527 N N . LYS A 1 25 ? 9.201 -2.832 5.132 1.00 0.39 25 LYS A N 3
ATOM 1528 C CA . LYS A 1 25 ? 8.383 -4.001 5.444 1.00 0.41 25 LYS A CA 3
ATOM 1529 C C . LYS A 1 25 ? 7.081 -3.585 6.127 1.00 0.38 25 LYS A C 3
ATOM 1530 O O . LYS A 1 25 ? 6.480 -4.349 6.882 1.00 0.49 25 LYS A O 3
ATOM 1549 N N . THR A 1 26 ? 6.649 -2.365 5.838 1.00 0.32 26 THR A N 3
ATOM 1550 C CA . THR A 1 26 ? 5.413 -1.839 6.388 1.00 0.35 26 THR A CA 3
ATOM 1551 C C . THR A 1 26 ? 4.319 -1.865 5.322 1.00 0.28 26 THR A C 3
ATOM 1552 O O . THR A 1 26 ? 4.602 -1.721 4.130 1.00 0.30 26 THR A O 3
ATOM 1563 N N . THR A 1 27 ? 3.089 -2.122 5.733 1.00 0.26 27 THR A N 3
ATOM 1564 C CA . THR A 1 27 ? 1.986 -2.187 4.793 1.00 0.22 27 THR A CA 3
ATOM 1565 C C . THR A 1 27 ? 0.712 -1.597 5.403 1.00 0.22 27 THR A C 3
ATOM 1566 O O . THR A 1 27 ? 0.563 -1.542 6.623 1.00 0.28 27 THR A O 3
ATOM 1577 N N . THR A 1 28 ? -0.158 -1.088 4.541 1.00 0.22 28 THR A N 3
ATOM 1578 C CA . THR A 1 28 ? -1.428 -0.509 4.950 1.00 0.24 28 THR A CA 3
ATOM 1579 C C . THR A 1 28 ? -2.426 -0.647 3.805 1.00 0.31 28 THR A C 3
ATOM 1580 O O . THR A 1 28 ? -2.046 -0.499 2.644 1.00 0.64 28 THR A O 3
ATOM 1591 N N . TRP A 1 29 ? -3.670 -1.002 4.115 1.00 0.28 29 TRP A N 3
ATOM 1592 C CA . TRP A 1 29 ? -4.674 -1.192 3.084 1.00 0.43 29 TRP A CA 3
ATOM 1593 C C . TRP A 1 29 ? -5.166 0.142 2.535 1.00 0.29 29 TRP A C 3
ATOM 1594 O O . TRP A 1 29 ? -5.049 1.175 3.196 1.00 0.33 29 TRP A O 3
ATOM 1615 N N . GLU A 1 30 ? -5.735 0.072 1.327 1.00 0.28 30 GLU A N 3
ATOM 1616 C CA . GLU A 1 30 ? -6.167 1.235 0.542 1.00 0.33 30 GLU A CA 3
ATOM 1617 C C . GLU A 1 30 ? -5.168 2.406 0.631 1.00 0.42 30 GLU A C 3
ATOM 1618 O O . GLU A 1 30 ? -5.295 3.304 1.467 1.00 1.08 30 GLU A O 3
ATOM 1630 N N . ARG A 1 31 ? -4.213 2.422 -0.301 1.00 0.35 31 ARG A N 3
ATOM 1631 C CA . ARG A 1 31 ? -3.154 3.431 -0.327 1.00 0.39 31 ARG A CA 3
ATOM 1632 C C . ARG A 1 31 ? -2.282 3.391 0.932 1.00 0.55 31 ARG A C 3
ATOM 1633 O O . ARG A 1 31 ? -2.607 2.719 1.912 1.00 0.99 31 ARG A O 3
ATOM 1654 N N . PRO A 1 32 ? -1.104 4.030 0.892 1.00 0.40 32 PRO A N 3
ATOM 1655 C CA . PRO A 1 32 ? -0.271 4.161 2.070 1.00 0.53 32 PRO A CA 3
ATOM 1656 C C . PRO A 1 32 ? -0.769 5.301 2.948 1.00 0.49 32 PRO A C 3
ATOM 1657 O O . PRO A 1 32 ? -0.404 6.458 2.752 1.00 0.80 32 PRO A O 3
ATOM 1668 N N . ARG A 1 33 ? -1.643 4.970 3.888 1.00 0.99 33 ARG A N 3
ATOM 1669 C CA . ARG A 1 33 ? -2.277 5.969 4.742 1.00 1.21 33 ARG A CA 3
ATOM 1670 C C . ARG A 1 33 ? -1.460 6.252 5.996 1.00 1.62 33 ARG A C 3
ATOM 1671 O O . ARG A 1 33 ? -1.986 6.768 6.980 1.00 1.98 33 ARG A O 3
ATOM 1692 N N . LEU A 1 34 ? -0.156 6.028 5.892 1.00 2.23 34 LEU A N 3
ATOM 1693 C CA . LEU A 1 34 ? 0.780 6.249 6.995 1.00 3.33 34 LEU A CA 3
ATOM 1694 C C . LEU A 1 34 ? 0.314 5.541 8.265 1.00 4.07 34 LEU A C 3
ATOM 1695 O O . LEU A 1 34 ? -0.334 6.187 9.116 1.00 4.60 34 LEU A O 3
ATOM 1711 N N . PRO A 1 1 ? 4.750 8.758 -3.321 1.00 2.24 1 PRO A N 4
ATOM 1712 C CA . PRO A 1 1 ? 5.423 8.390 -2.056 1.00 1.83 1 PRO A CA 4
ATOM 1713 C C . PRO A 1 1 ? 6.822 7.835 -2.328 1.00 1.94 1 PRO A C 4
ATOM 1714 O O . PRO A 1 1 ? 7.821 8.531 -2.143 1.00 2.71 1 PRO A O 4
ATOM 1727 N N . LEU A 1 2 ? 6.886 6.591 -2.796 1.00 1.95 2 LEU A N 4
ATOM 1728 C CA . LEU A 1 2 ? 8.152 5.955 -3.145 1.00 2.73 2 LEU A CA 4
ATOM 1729 C C . LEU A 1 2 ? 7.890 4.617 -3.835 1.00 2.42 2 LEU A C 4
ATOM 1730 O O . LEU A 1 2 ? 8.080 3.550 -3.247 1.00 2.80 2 LEU A O 4
ATOM 1746 N N . PRO A 1 3 ? 7.355 4.664 -5.066 1.00 2.28 3 PRO A N 4
ATOM 1747 C CA . PRO A 1 3 ? 7.025 3.460 -5.856 1.00 2.47 3 PRO A CA 4
ATOM 1748 C C . PRO A 1 3 ? 8.192 2.473 -6.041 1.00 1.97 3 PRO A C 4
ATOM 1749 O O . PRO A 1 3 ? 7.950 1.267 -6.093 1.00 2.29 3 PRO A O 4
ATOM 1760 N N . PRO A 1 4 ? 9.467 2.932 -6.195 1.00 1.81 4 PRO A N 4
ATOM 1761 C CA . PRO A 1 4 ? 10.626 2.018 -6.219 1.00 2.00 4 PRO A CA 4
ATOM 1762 C C . PRO A 1 4 ? 10.891 1.429 -4.826 1.00 1.54 4 PRO A C 4
ATOM 1763 O O . PRO A 1 4 ? 12.029 1.371 -4.357 1.00 2.26 4 PRO A O 4
ATOM 1774 N N . GLY A 1 5 ? 9.821 0.948 -4.209 1.00 0.82 5 GLY A N 4
ATOM 1775 C CA . GLY A 1 5 ? 9.866 0.399 -2.874 1.00 0.50 5 GLY A CA 4
ATOM 1776 C C . GLY A 1 5 ? 8.510 -0.157 -2.498 1.00 0.39 5 GLY A C 4
ATOM 1777 O O . GLY A 1 5 ? 8.406 -1.150 -1.782 1.00 0.44 5 GLY A O 4
ATOM 1781 N N . TRP A 1 6 ? 7.467 0.522 -2.964 1.00 0.43 6 TRP A N 4
ATOM 1782 C CA . TRP A 1 6 ? 6.101 0.065 -2.786 1.00 0.37 6 TRP A CA 4
ATOM 1783 C C . TRP A 1 6 ? 5.751 -0.959 -3.862 1.00 0.31 6 TRP A C 4
ATOM 1784 O O . TRP A 1 6 ? 6.291 -0.921 -4.966 1.00 0.34 6 TRP A O 4
ATOM 1805 N N . GLU A 1 7 ? 4.811 -1.833 -3.554 1.00 0.26 7 GLU A N 4
ATOM 1806 C CA . GLU A 1 7 ? 4.308 -2.797 -4.523 1.00 0.26 7 GLU A CA 4
ATOM 1807 C C . GLU A 1 7 ? 2.793 -2.676 -4.566 1.00 0.22 7 GLU A C 4
ATOM 1808 O O . GLU A 1 7 ? 2.165 -2.476 -3.532 1.00 0.23 7 GLU A O 4
ATOM 1820 N N . ILE A 1 8 ? 2.203 -2.813 -5.744 1.00 0.23 8 ILE A N 4
ATOM 1821 C CA . ILE A 1 8 ? 0.777 -2.566 -5.891 1.00 0.23 8 ILE A CA 4
ATOM 1822 C C . ILE A 1 8 ? -0.058 -3.809 -5.597 1.00 0.25 8 ILE A C 4
ATOM 1823 O O . ILE A 1 8 ? 0.005 -4.805 -6.320 1.00 0.33 8 ILE A O 4
ATOM 1839 N N . ARG A 1 9 ? -0.810 -3.746 -4.508 1.00 0.22 9 ARG A N 4
ATOM 1840 C CA . ARG A 1 9 ? -1.737 -4.803 -4.129 1.00 0.28 9 ARG A CA 4
ATOM 1841 C C . ARG A 1 9 ? -3.089 -4.176 -3.809 1.00 0.25 9 ARG A C 4
ATOM 1842 O O . ARG A 1 9 ? -3.138 -3.077 -3.280 1.00 0.38 9 ARG A O 4
ATOM 1863 N N . ILE A 1 10 ? -4.188 -4.850 -4.087 1.00 0.33 10 ILE A N 4
ATOM 1864 C CA . ILE A 1 10 ? -5.489 -4.234 -3.841 1.00 0.33 10 ILE A CA 4
ATOM 1865 C C . ILE A 1 10 ? -6.137 -4.756 -2.563 1.00 0.34 10 ILE A C 4
ATOM 1866 O O . ILE A 1 10 ? -5.925 -5.904 -2.174 1.00 0.38 10 ILE A O 4
ATOM 1882 N N . GLU A 1 11 ? -6.892 -3.892 -1.883 1.00 0.34 11 GLU A N 4
ATOM 1883 C CA . GLU A 1 11 ? -7.630 -4.301 -0.697 1.00 0.40 11 GLU A CA 4
ATOM 1884 C C . GLU A 1 11 ? -9.100 -4.469 -1.056 1.00 0.60 11 GLU A C 4
ATOM 1885 O O . GLU A 1 11 ? -9.732 -3.549 -1.574 1.00 0.76 11 GLU A O 4
ATOM 1897 N N . SER A 1 12 ? -9.641 -5.638 -0.772 1.00 0.74 12 SER A N 4
ATOM 1898 C CA . SER A 1 12 ? -11.024 -5.950 -1.109 1.00 1.04 12 SER A CA 4
ATOM 1899 C C . SER A 1 12 ? -11.994 -5.326 -0.105 1.00 1.11 12 SER A C 4
ATOM 1900 O O . SER A 1 12 ? -13.185 -5.207 -0.380 1.00 1.84 12 SER A O 4
ATOM 1908 N N . GLY A 1 13 ? -11.474 -4.947 1.063 1.00 1.38 13 GLY A N 4
ATOM 1909 C CA . GLY A 1 13 ? -12.289 -4.329 2.096 1.00 1.98 13 GLY A CA 4
ATOM 1910 C C . GLY A 1 13 ? -13.062 -3.120 1.593 1.00 1.63 13 GLY A C 4
ATOM 1911 O O . GLY A 1 13 ? -14.286 -3.164 1.471 1.00 1.77 13 GLY A O 4
ATOM 1915 N N . SER A 1 14 ? -12.348 -2.046 1.291 1.00 1.41 14 SER A N 4
ATOM 1916 C CA . SER A 1 14 ? -12.974 -0.829 0.789 1.00 1.32 14 SER A CA 4
ATOM 1917 C C . SER A 1 14 ? -12.933 -0.788 -0.735 1.00 1.13 14 SER A C 4
ATOM 1918 O O . SER A 1 14 ? -13.637 -0.001 -1.371 1.00 1.30 14 SER A O 4
ATOM 1926 N N . GLY A 1 15 ? -12.094 -1.632 -1.316 1.00 1.10 15 GLY A N 4
ATOM 1927 C CA . GLY A 1 15 ? -11.979 -1.683 -2.755 1.00 1.26 15 GLY A CA 4
ATOM 1928 C C . GLY A 1 15 ? -10.894 -0.770 -3.284 1.00 1.05 15 GLY A C 4
ATOM 1929 O O . GLY A 1 15 ? -10.755 -0.604 -4.495 1.00 1.14 15 GLY A O 4
ATOM 1933 N N . ARG A 1 16 ? -10.130 -0.162 -2.379 1.00 0.80 16 ARG A N 4
ATOM 1934 C CA . ARG A 1 16 ? -9.057 0.726 -2.777 1.00 0.65 16 ARG A CA 4
ATOM 1935 C C . ARG A 1 16 ? -7.758 -0.044 -2.934 1.00 0.48 16 ARG A C 4
ATOM 1936 O O . ARG A 1 16 ? -7.554 -1.087 -2.305 1.00 0.48 16 ARG A O 4
ATOM 1957 N N . ILE A 1 17 ? -6.883 0.467 -3.775 1.00 0.44 17 ILE A N 4
ATOM 1958 C CA . ILE A 1 17 ? -5.615 -0.187 -4.025 1.00 0.31 17 ILE A CA 4
ATOM 1959 C C . ILE A 1 17 ? -4.606 0.295 -2.994 1.00 0.21 17 ILE A C 4
ATOM 1960 O O . ILE A 1 17 ? -4.595 1.474 -2.654 1.00 0.29 17 ILE A O 4
ATOM 1976 N N . TYR A 1 18 ? -3.743 -0.594 -2.532 1.00 0.13 18 TYR A N 4
ATOM 1977 C CA . TYR A 1 18 ? -2.740 -0.235 -1.544 1.00 0.11 18 TYR A CA 4
ATOM 1978 C C . TYR A 1 18 ? -1.369 -0.696 -1.989 1.00 0.11 18 TYR A C 4
ATOM 1979 O O . TYR A 1 18 ? -1.216 -1.305 -3.048 1.00 0.12 18 TYR A O 4
ATOM 1997 N N . TYR A 1 19 ? -0.363 -0.332 -1.224 1.00 0.16 19 TYR A N 4
ATOM 1998 C CA . TYR A 1 19 ? 0.997 -0.651 -1.583 1.00 0.19 19 TYR A CA 4
ATOM 1999 C C . TYR A 1 19 ? 1.701 -1.349 -0.429 1.00 0.20 19 TYR A C 4
ATOM 2000 O O . TYR A 1 19 ? 1.384 -1.115 0.740 1.00 0.21 19 TYR A O 4
ATOM 2018 N N . TYR A 1 20 ? 2.637 -2.217 -0.772 1.00 0.21 20 TYR A N 4
ATOM 2019 C CA . TYR A 1 20 ? 3.409 -2.963 0.213 1.00 0.21 20 TYR A CA 4
ATOM 2020 C C . TYR A 1 20 ? 4.878 -2.598 0.066 1.00 0.22 20 TYR A C 4
ATOM 2021 O O . TYR A 1 20 ? 5.447 -2.721 -1.016 1.00 0.28 20 TYR A O 4
ATOM 2039 N N . ASN A 1 21 ? 5.476 -2.089 1.132 1.00 0.22 21 ASN A N 4
ATOM 2040 C CA . ASN A 1 21 ? 6.883 -1.718 1.088 1.00 0.25 21 ASN A CA 4
ATOM 2041 C C . ASN A 1 21 ? 7.738 -2.887 1.552 1.00 0.21 21 ASN A C 4
ATOM 2042 O O . ASN A 1 21 ? 7.681 -3.289 2.714 1.00 0.31 21 ASN A O 4
ATOM 2053 N N . SER A 1 22 ? 8.541 -3.417 0.649 1.00 0.33 22 SER A N 4
ATOM 2054 C CA . SER A 1 22 ? 9.355 -4.583 0.947 1.00 0.44 22 SER A CA 4
ATOM 2055 C C . SER A 1 22 ? 10.701 -4.209 1.559 1.00 0.44 22 SER A C 4
ATOM 2056 O O . SER A 1 22 ? 11.540 -5.074 1.806 1.00 0.68 22 SER A O 4
ATOM 2064 N N . ILE A 1 23 ? 10.889 -2.931 1.846 1.00 0.38 23 ILE A N 4
ATOM 2065 C CA . ILE A 1 23 ? 12.137 -2.462 2.428 1.00 0.43 23 ILE A CA 4
ATOM 2066 C C . ILE A 1 23 ? 12.027 -2.399 3.949 1.00 0.46 23 ILE A C 4
ATOM 2067 O O . ILE A 1 23 ? 12.732 -3.107 4.666 1.00 0.58 23 ILE A O 4
ATOM 2083 N N . THR A 1 24 ? 11.113 -1.567 4.430 1.00 0.50 24 TH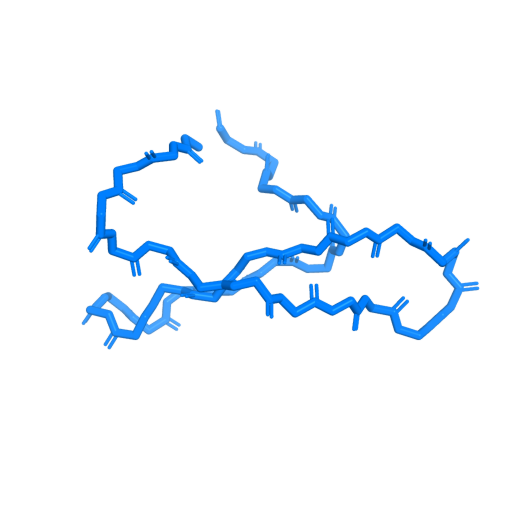R A N 4
ATOM 2084 C CA . THR A 1 24 ? 10.901 -1.408 5.859 1.00 0.67 24 THR A CA 4
ATOM 2085 C C . THR A 1 24 ? 9.814 -2.364 6.339 1.00 0.57 24 THR A C 4
ATOM 2086 O O . THR A 1 24 ? 9.511 -2.440 7.532 1.00 0.73 24 THR A O 4
ATOM 2097 N N . LYS A 1 25 ? 9.216 -3.073 5.375 1.00 0.39 25 LYS A N 4
ATOM 2098 C CA . LYS A 1 25 ? 8.171 -4.067 5.644 1.00 0.41 25 LYS A CA 4
ATOM 2099 C C . LYS A 1 25 ? 6.888 -3.414 6.147 1.00 0.38 25 LYS A C 4
ATOM 2100 O O . LYS A 1 25 ? 6.009 -4.084 6.691 1.00 0.49 25 LYS A O 4
ATOM 2119 N N . THR A 1 26 ? 6.767 -2.110 5.942 1.00 0.32 26 THR A N 4
ATOM 2120 C CA . THR A 1 26 ? 5.574 -1.393 6.341 1.00 0.35 26 THR A CA 4
ATOM 2121 C C . THR A 1 26 ? 4.497 -1.534 5.278 1.00 0.28 26 THR A C 4
ATOM 2122 O O . THR A 1 26 ? 4.777 -1.475 4.077 1.00 0.30 26 THR A O 4
ATOM 2133 N N . THR A 1 27 ? 3.275 -1.764 5.720 1.00 0.26 27 THR A N 4
ATOM 2134 C CA . THR A 1 27 ? 2.167 -1.968 4.805 1.00 0.22 27 THR A CA 4
ATOM 2135 C C . THR A 1 27 ? 0.873 -1.403 5.384 1.00 0.22 27 THR A C 4
ATOM 2136 O O . THR A 1 27 ? 0.691 -1.345 6.602 1.00 0.28 27 THR A O 4
ATOM 2147 N N . THR A 1 28 ? -0.007 -0.975 4.496 1.00 0.22 28 THR A N 4
ATOM 2148 C CA . THR A 1 28 ? -1.292 -0.422 4.880 1.00 0.24 28 THR A CA 4
ATOM 2149 C C . THR A 1 28 ? -2.291 -0.663 3.754 1.00 0.31 28 THR A C 4
ATOM 2150 O O . THR A 1 28 ? -1.958 -0.461 2.590 1.00 0.64 28 THR A O 4
ATOM 2161 N N . TRP A 1 29 ? -3.468 -1.203 4.079 1.00 0.28 29 TRP A N 4
ATOM 2162 C CA . TRP A 1 29 ? -4.481 -1.466 3.068 1.00 0.43 29 TRP A CA 4
ATOM 2163 C C . TRP A 1 29 ? -5.134 -0.166 2.618 1.00 0.29 29 TRP A C 4
ATOM 2164 O O . TRP A 1 29 ? -5.135 0.810 3.363 1.00 0.33 29 TRP A O 4
ATOM 2185 N N . GLU A 1 30 ? -5.714 -0.206 1.414 1.00 0.28 30 GLU A N 4
ATOM 2186 C CA . GLU A 1 30 ? -6.277 0.969 0.730 1.00 0.33 30 GLU A CA 4
ATOM 2187 C C . GLU A 1 30 ? -5.365 2.212 0.836 1.00 0.42 30 GLU A C 4
ATOM 2188 O O . GLU A 1 30 ? -5.385 2.950 1.821 1.00 1.08 30 GLU A O 4
ATOM 2200 N N . ARG A 1 31 ? -4.586 2.445 -0.224 1.00 0.35 31 ARG A N 4
ATOM 2201 C CA . ARG A 1 31 ? -3.661 3.572 -0.302 1.00 0.39 31 ARG A CA 4
ATOM 2202 C C . ARG A 1 31 ? -2.530 3.498 0.725 1.00 0.55 31 ARG A C 4
ATOM 2203 O O . ARG A 1 31 ? -2.591 2.748 1.697 1.00 0.99 31 ARG A O 4
ATOM 2224 N N . PRO A 1 32 ? -1.426 4.220 0.466 1.00 0.40 32 PRO A N 4
ATOM 2225 C CA . PRO A 1 32 ? -0.333 4.349 1.403 1.00 0.53 32 PRO A CA 4
ATOM 2226 C C . PRO A 1 32 ? -0.438 5.647 2.201 1.00 0.49 32 PRO A C 4
ATOM 2227 O O . PRO A 1 32 ? -0.504 6.735 1.623 1.00 0.80 32 PRO A O 4
ATOM 2238 N N . ARG A 1 33 ? -0.494 5.518 3.527 1.00 0.99 33 ARG A N 4
ATOM 2239 C CA . ARG A 1 33 ? -0.602 6.667 4.436 1.00 1.21 33 ARG A CA 4
ATOM 2240 C C . ARG A 1 33 ? -1.961 7.350 4.284 1.00 1.62 33 ARG A C 4
ATOM 2241 O O . ARG A 1 33 ? -2.162 8.469 4.752 1.00 1.98 33 ARG A O 4
ATOM 2262 N N . LEU A 1 34 ? -2.901 6.609 3.718 1.00 2.23 34 LEU A N 4
ATOM 2263 C CA . LEU A 1 34 ? -4.265 7.084 3.473 1.00 3.33 34 LEU A CA 4
ATOM 2264 C C . LEU A 1 34 ? -4.280 8.333 2.591 1.00 4.07 34 LEU A C 4
ATOM 2265 O O . LEU A 1 34 ? -4.163 8.187 1.356 1.00 4.60 34 LEU A O 4
ATOM 2281 N N . PRO A 1 1 ? 2.737 5.371 -5.130 1.00 2.24 1 PRO A N 5
ATOM 2282 C CA . PRO A 1 1 ? 2.992 6.474 -4.180 1.00 1.83 1 PRO A CA 5
ATOM 2283 C C . PRO A 1 1 ? 4.143 7.329 -4.676 1.00 1.94 1 PRO A C 5
ATOM 2284 O O . PRO A 1 1 ? 4.460 7.308 -5.863 1.00 2.71 1 PRO A O 5
ATOM 2297 N N . LEU A 1 2 ? 4.804 8.032 -3.768 1.00 1.95 2 LEU A N 5
ATOM 2298 C CA . LEU A 1 2 ? 5.897 8.911 -4.161 1.00 2.73 2 LEU A CA 5
ATOM 2299 C C . LEU A 1 2 ? 7.241 8.164 -4.142 1.00 2.42 2 LEU A C 5
ATOM 2300 O O . LEU A 1 2 ? 7.936 8.128 -5.158 1.00 2.80 2 LEU A O 5
ATOM 2316 N N . PRO A 1 3 ? 7.633 7.549 -3.005 1.00 2.28 3 PRO A N 5
ATOM 2317 C CA . PRO A 1 3 ? 8.910 6.842 -2.914 1.00 2.47 3 PRO A CA 5
ATOM 2318 C C . PRO A 1 3 ? 8.843 5.400 -3.427 1.00 1.97 3 PRO A C 5
ATOM 2319 O O . PRO A 1 3 ? 7.866 4.684 -3.187 1.00 2.29 3 PRO A O 5
ATOM 2330 N N . PRO A 1 4 ? 9.857 4.976 -4.196 1.00 1.81 4 PRO A N 5
ATOM 2331 C CA . PRO A 1 4 ? 9.951 3.606 -4.697 1.00 2.00 4 PRO A CA 5
ATOM 2332 C C . PRO A 1 4 ? 10.250 2.612 -3.576 1.00 1.54 4 PRO A C 5
ATOM 2333 O O . PRO A 1 4 ? 11.048 2.888 -2.680 1.00 2.26 4 PRO A O 5
ATOM 2344 N N . GLY A 1 5 ? 9.614 1.453 -3.646 1.00 0.82 5 GLY A N 5
ATOM 2345 C CA . GLY A 1 5 ? 9.788 0.433 -2.629 1.00 0.50 5 GLY A CA 5
ATOM 2346 C C . GLY A 1 5 ? 8.503 -0.324 -2.405 1.00 0.39 5 GLY A C 5
ATOM 2347 O O . GLY A 1 5 ? 8.509 -1.512 -2.074 1.00 0.44 5 GLY A O 5
ATOM 2351 N N . TRP A 1 6 ? 7.406 0.410 -2.490 1.00 0.43 6 TRP A N 5
ATOM 2352 C CA . TRP A 1 6 ? 6.076 -0.167 -2.418 1.00 0.37 6 TRP A CA 5
ATOM 2353 C C . TRP A 1 6 ? 5.811 -1.083 -3.619 1.00 0.31 6 TRP A C 5
ATOM 2354 O O . TRP A 1 6 ? 6.436 -0.946 -4.675 1.00 0.34 6 TRP A O 5
ATOM 2375 N N . GLU A 1 7 ? 4.837 -1.966 -3.461 1.00 0.26 7 GLU A N 5
ATOM 2376 C CA . GLU A 1 7 ? 4.387 -2.853 -4.524 1.00 0.26 7 GLU A CA 5
ATOM 2377 C C . GLU A 1 7 ? 2.885 -2.661 -4.672 1.00 0.22 7 GLU A C 5
ATOM 2378 O O . GLU A 1 7 ? 2.218 -2.300 -3.703 1.00 0.23 7 GLU A O 5
ATOM 2390 N N . ILE A 1 8 ? 2.340 -2.899 -5.854 1.00 0.23 8 ILE A N 5
ATOM 2391 C CA . ILE A 1 8 ? 0.926 -2.642 -6.082 1.00 0.23 8 ILE A CA 5
ATOM 2392 C C . ILE A 1 8 ? 0.061 -3.830 -5.667 1.00 0.25 8 ILE A C 5
ATOM 2393 O O . ILE A 1 8 ? 0.172 -4.930 -6.213 1.00 0.33 8 ILE A O 5
ATOM 2409 N N . ARG A 1 9 ? -0.762 -3.595 -4.654 1.00 0.22 9 ARG A N 5
ATOM 2410 C CA . ARG A 1 9 ? -1.698 -4.583 -4.124 1.00 0.28 9 ARG A CA 5
ATOM 2411 C C . ARG A 1 9 ? -3.087 -3.954 -4.078 1.00 0.25 9 ARG A C 5
ATOM 2412 O O . ARG A 1 9 ? -3.210 -2.748 -4.230 1.00 0.38 9 ARG A O 5
ATOM 2433 N N . ILE A 1 10 ? -4.140 -4.737 -3.921 1.00 0.33 10 ILE A N 5
ATOM 2434 C CA . ILE A 1 10 ? -5.469 -4.148 -3.786 1.00 0.33 10 ILE A CA 5
ATOM 2435 C C . ILE A 1 10 ? -6.134 -4.627 -2.493 1.00 0.34 10 ILE A C 5
ATOM 2436 O O . ILE A 1 10 ? -5.925 -5.766 -2.069 1.00 0.38 10 ILE A O 5
ATOM 2452 N N . GLU A 1 11 ? -6.915 -3.752 -1.860 1.00 0.34 11 GLU A N 5
ATOM 2453 C CA . GLU A 1 11 ? -7.631 -4.112 -0.647 1.00 0.40 11 GLU A CA 5
ATOM 2454 C C . GLU A 1 11 ? -9.122 -4.160 -0.938 1.00 0.60 11 GLU A C 5
ATOM 2455 O O . GLU A 1 11 ? -9.693 -3.206 -1.466 1.00 0.76 11 GLU A O 5
ATOM 2467 N N . SER A 1 12 ? -9.743 -5.263 -0.572 1.00 0.74 12 SER A N 5
ATOM 2468 C CA . SER A 1 12 ? -11.156 -5.468 -0.828 1.00 1.04 12 SER A CA 5
ATOM 2469 C C . SER A 1 12 ? -11.994 -4.706 0.196 1.00 1.11 12 SER A C 5
ATOM 2470 O O . SER A 1 12 ? -13.180 -4.465 -0.028 1.00 1.84 12 SER A O 5
ATOM 2478 N N . GLY A 1 13 ? -11.363 -4.327 1.312 1.00 1.38 13 GLY A N 5
ATOM 2479 C CA . GLY A 1 13 ? -12.038 -3.575 2.363 1.00 1.98 13 GLY A CA 5
ATOM 2480 C C . GLY A 1 13 ? -12.828 -2.392 1.837 1.00 1.63 13 GLY A C 5
ATOM 2481 O O . GLY A 1 13 ? -14.042 -2.305 2.033 1.00 1.77 13 GLY A O 5
ATOM 2485 N N . SER A 1 14 ? -12.141 -1.467 1.187 1.00 1.41 14 SER A N 5
ATOM 2486 C CA . SER A 1 14 ? -12.802 -0.315 0.600 1.00 1.32 14 SER A CA 5
ATOM 2487 C C . SER A 1 14 ? -12.729 -0.372 -0.921 1.00 1.13 14 SER A C 5
ATOM 2488 O O . SER A 1 14 ? -13.284 0.477 -1.607 1.00 1.30 14 SER A O 5
ATOM 2496 N N . GLY A 1 15 ? -12.015 -1.356 -1.450 1.00 1.10 15 GLY A N 5
ATOM 2497 C CA . GLY A 1 15 ? -11.893 -1.476 -2.892 1.00 1.26 15 GLY A CA 5
ATOM 2498 C C . GLY A 1 15 ? -10.859 -0.528 -3.465 1.00 1.05 15 GLY A C 5
ATOM 2499 O O . GLY A 1 15 ? -10.856 -0.249 -4.665 1.00 1.14 15 GLY A O 5
ATOM 2503 N N . ARG A 1 16 ? -10.012 0.018 -2.605 1.00 0.80 16 ARG A N 5
ATOM 2504 C CA . ARG A 1 16 ? -8.950 0.901 -3.044 1.00 0.65 16 ARG A CA 5
ATOM 250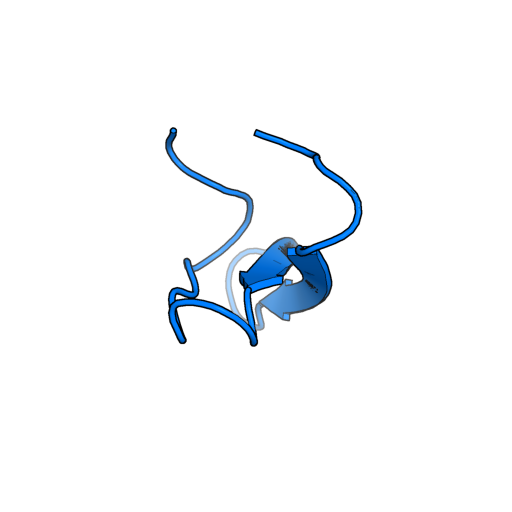5 C C . ARG A 1 16 ? -7.659 0.110 -3.199 1.00 0.48 16 ARG A C 5
ATOM 2506 O O . ARG A 1 16 ? -7.492 -0.950 -2.589 1.00 0.48 16 ARG A O 5
ATOM 2527 N N . ILE A 1 17 ? -6.755 0.612 -4.024 1.00 0.44 17 ILE A N 5
ATOM 2528 C CA . ILE A 1 17 ? -5.482 -0.056 -4.252 1.00 0.31 17 ILE A CA 5
ATOM 2529 C C . ILE A 1 17 ? -4.523 0.305 -3.125 1.00 0.21 17 ILE A C 5
ATOM 2530 O O . ILE A 1 17 ? -4.517 1.444 -2.665 1.00 0.29 17 ILE A O 5
ATOM 2546 N N . TYR A 1 18 ? -3.704 -0.649 -2.694 1.00 0.13 18 TYR A N 5
ATOM 2547 C CA . TYR A 1 18 ? -2.738 -0.380 -1.639 1.00 0.11 18 TYR A CA 5
ATOM 2548 C C . TYR A 1 18 ?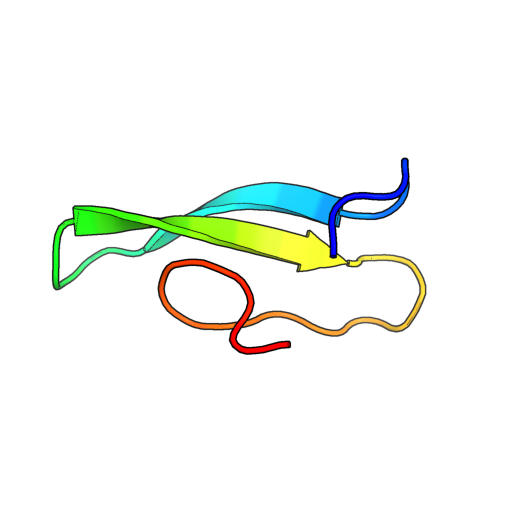 -1.361 -0.819 -2.046 1.00 0.11 18 TYR A C 5
ATOM 2549 O O . TYR A 1 18 ? -1.160 -1.385 -3.117 1.00 0.12 18 TYR A O 5
ATOM 2567 N N . TYR A 1 19 ? -0.401 -0.506 -1.211 1.00 0.16 19 TYR A N 5
ATOM 2568 C CA . TYR A 1 19 ? 0.972 -0.748 -1.548 1.00 0.19 19 TYR A CA 5
ATOM 2569 C C . TYR A 1 19 ? 1.695 -1.453 -0.412 1.00 0.20 19 TYR A C 5
ATOM 2570 O O . TYR A 1 19 ? 1.376 -1.259 0.763 1.00 0.21 19 TYR A O 5
ATOM 2588 N N . TYR A 1 20 ? 2.600 -2.341 -0.779 1.00 0.21 20 TYR A N 5
ATOM 2589 C CA . TYR A 1 20 ? 3.388 -3.080 0.194 1.00 0.21 20 TYR A CA 5
ATOM 2590 C C . TYR A 1 20 ? 4.860 -2.773 -0.024 1.00 0.22 20 TYR A C 5
ATOM 2591 O O . TYR A 1 20 ? 5.409 -3.068 -1.076 1.00 0.28 20 TYR A O 5
ATOM 2609 N N . ASN A 1 21 ? 5.510 -2.218 0.981 1.00 0.22 21 ASN A N 5
ATOM 2610 C CA . ASN A 1 21 ? 6.916 -1.878 0.859 1.00 0.25 21 ASN A CA 5
ATOM 2611 C C . ASN A 1 21 ? 7.753 -2.925 1.581 1.00 0.21 21 ASN A C 5
ATOM 2612 O O . ASN A 1 21 ? 7.837 -2.924 2.804 1.00 0.31 21 ASN A O 5
ATOM 2623 N N . SER A 1 22 ? 8.376 -3.807 0.812 1.00 0.33 22 SER A N 5
ATOM 2624 C CA . SER A 1 22 ? 9.139 -4.921 1.368 1.00 0.44 22 SER A CA 5
ATOM 2625 C C . SER A 1 22 ? 10.445 -4.464 2.013 1.00 0.44 22 SER A C 5
ATOM 2626 O O . SER A 1 22 ? 10.954 -5.111 2.926 1.00 0.68 22 SER A O 5
ATOM 2634 N N . ILE A 1 23 ? 10.987 -3.351 1.532 1.00 0.38 23 ILE A N 5
ATOM 2635 C CA . ILE A 1 23 ? 12.234 -2.811 2.061 1.00 0.43 23 ILE A CA 5
ATOM 2636 C C . ILE A 1 23 ? 12.050 -2.273 3.484 1.00 0.46 23 ILE A C 5
ATOM 2637 O O . ILE A 1 23 ? 12.730 -2.715 4.409 1.00 0.58 23 ILE A O 5
ATOM 2653 N N . THR A 1 24 ? 11.108 -1.346 3.658 1.00 0.50 24 THR A N 5
ATOM 2654 C CA . THR A 1 24 ? 10.846 -0.760 4.972 1.00 0.67 24 THR A CA 5
ATOM 2655 C C . THR A 1 24 ? 9.874 -1.638 5.771 1.00 0.57 24 THR A C 5
ATOM 2656 O O . THR A 1 24 ? 9.600 -1.378 6.942 1.00 0.73 24 THR A O 5
ATOM 2667 N N . LYS A 1 25 ? 9.361 -2.683 5.112 1.00 0.39 25 LYS A N 5
ATOM 2668 C CA . LYS A 1 25 ? 8.443 -3.649 5.728 1.00 0.41 25 LYS A CA 5
ATOM 2669 C C . LYS A 1 25 ? 7.210 -2.971 6.314 1.00 0.38 25 LYS A C 5
ATOM 2670 O O . LYS A 1 25 ? 6.591 -3.479 7.249 1.00 0.49 25 LYS A O 5
ATOM 2689 N N . THR A 1 26 ? 6.821 -1.860 5.711 1.00 0.32 26 THR A N 5
ATOM 2690 C CA . THR A 1 26 ? 5.644 -1.128 6.138 1.00 0.35 26 THR A CA 5
ATOM 2691 C C . THR A 1 26 ? 4.512 -1.382 5.149 1.00 0.28 26 THR A C 5
ATOM 2692 O O . THR A 1 26 ? 4.748 -1.464 3.939 1.00 0.30 26 THR A O 5
ATOM 2703 N N . THR A 1 27 ? 3.307 -1.574 5.657 1.00 0.26 27 THR A N 5
ATOM 2704 C CA . THR A 1 27 ? 2.160 -1.863 4.812 1.00 0.22 27 THR A CA 5
ATOM 2705 C C . THR A 1 27 ? 0.869 -1.350 5.445 1.00 0.22 27 THR A C 5
ATOM 2706 O O . THR A 1 27 ? 0.781 -1.188 6.663 1.00 0.28 27 THR A O 5
ATOM 2717 N N . THR A 1 28 ? -0.104 -1.060 4.598 1.00 0.22 28 THR A N 5
ATOM 2718 C CA . THR A 1 28 ? -1.402 -0.579 5.026 1.00 0.24 28 THR A CA 5
ATOM 2719 C C . THR A 1 28 ? -2.430 -0.893 3.946 1.00 0.31 28 THR A C 5
ATOM 2720 O O . THR A 1 28 ? -2.091 -0.886 2.763 1.00 0.64 28 THR A O 5
ATOM 2731 N N . TRP A 1 29 ? -3.638 -1.287 4.345 1.00 0.28 29 TRP A N 5
ATOM 2732 C CA . TRP A 1 29 ? -4.675 -1.590 3.382 1.00 0.43 29 TRP A CA 5
ATOM 2733 C C . TRP A 1 29 ? -5.139 -0.308 2.703 1.00 0.29 29 TRP A C 5
ATOM 2734 O O . TRP A 1 29 ? -5.248 0.741 3.340 1.00 0.33 29 TRP A O 5
ATOM 2755 N N . GLU A 1 30 ? -5.377 -0.432 1.404 1.00 0.28 30 GLU A N 5
ATOM 2756 C CA . GLU A 1 30 ? -5.673 0.682 0.500 1.00 0.33 30 GLU A CA 5
ATOM 2757 C C . GLU A 1 30 ? -4.656 1.828 0.632 1.00 0.42 30 GLU A C 5
ATOM 2758 O O . GLU A 1 30 ? -3.653 1.704 1.337 1.00 1.08 30 GLU A O 5
ATOM 2770 N N . ARG A 1 31 ? -4.803 2.805 -0.258 1.00 0.35 31 ARG A N 5
ATOM 2771 C CA . ARG A 1 31 ? -3.978 4.021 -0.298 1.00 0.39 31 ARG A CA 5
ATOM 2772 C C . ARG A 1 31 ? -3.402 4.397 1.069 1.00 0.55 31 ARG A C 5
ATOM 2773 O O . ARG A 1 31 ? -4.144 4.694 2.002 1.00 0.99 31 ARG A O 5
ATOM 2794 N N . PRO A 1 32 ? -2.066 4.430 1.179 1.00 0.40 32 PRO A N 5
ATOM 2795 C CA . PRO A 1 32 ? -1.373 4.790 2.421 1.00 0.53 32 PRO A CA 5
ATOM 2796 C C . PRO A 1 32 ? -1.728 6.194 2.902 1.00 0.49 32 PRO A C 5
ATOM 2797 O O . PRO A 1 32 ? -1.528 7.181 2.194 1.00 0.80 32 PRO A O 5
ATOM 2808 N N . ARG A 1 33 ? -2.299 6.268 4.095 1.00 0.99 33 ARG A N 5
ATOM 2809 C CA . ARG A 1 33 ? -2.681 7.543 4.687 1.00 1.21 33 ARG A CA 5
ATOM 2810 C C . ARG A 1 33 ? -1.734 7.881 5.832 1.00 1.62 33 ARG A C 5
ATOM 2811 O O . ARG A 1 33 ? -2.099 8.577 6.784 1.00 1.98 33 ARG A O 5
ATOM 2832 N N . LEU A 1 34 ? -0.504 7.411 5.706 1.00 2.23 34 LEU A N 5
ATOM 2833 C CA . LEU A 1 34 ? 0.515 7.627 6.716 1.00 3.33 34 LEU A CA 5
ATOM 2834 C C . LEU A 1 34 ? 1.873 7.800 6.048 1.00 4.07 34 LEU A C 5
ATOM 2835 O O . LEU A 1 34 ? 2.418 6.795 5.555 1.00 4.60 34 LEU A O 5
#

B-factor: mean 1.42, std 1.32, range [0.11, 6.59]

Secondary structure (DSSP, 8-state):
---TTEEEEE-TTT--EEEEETTTTEE-SSS---